Protein AF-A0A2E5AQC9-F1 (afdb_monomer_lite)

pLDDT: mean 89.91, std 8.51, range [47.0, 96.75]

Structure (mmCIF, N/CA/C/O backbone):
data_AF-A0A2E5AQC9-F1
#
_entry.id   AF-A0A2E5AQC9-F1
#
loop_
_atom_site.group_PDB
_atom_site.id
_atom_site.type_symbol
_atom_site.label_atom_id
_atom_site.label_alt_id
_atom_site.label_comp_id
_atom_site.label_asym_id
_atom_site.label_entity_id
_atom_site.label_seq_id
_atom_site.pdbx_PDB_ins_code
_atom_site.Cartn_x
_atom_site.Cartn_y
_atom_site.Cartn_z
_atom_site.occupancy
_atom_site.B_iso_or_equiv
_atom_site.auth_seq_id
_atom_site.auth_comp_id
_atom_site.auth_asym_id
_atom_site.auth_atom_id
_atom_site.pdbx_PDB_model_num
ATOM 1 N N . MET A 1 1 ? -7.138 9.574 25.381 1.00 47.00 1 MET A N 1
ATOM 2 C CA . MET A 1 1 ? -7.180 8.415 24.460 1.00 47.00 1 MET A CA 1
ATOM 3 C C . MET A 1 1 ? -7.822 8.888 23.160 1.00 47.00 1 MET A C 1
ATOM 5 O O . MET A 1 1 ? -9.043 8.954 23.088 1.00 47.00 1 MET A O 1
ATOM 9 N N . TYR A 1 2 ? -7.031 9.350 22.188 1.00 52.09 2 TYR A N 1
ATOM 10 C CA . TYR A 1 2 ? -7.569 9.844 20.914 1.00 52.09 2 TYR A CA 1
ATOM 11 C C . TYR A 1 2 ? -8.088 8.649 20.102 1.00 52.09 2 TYR A C 1
ATOM 13 O O . TYR A 1 2 ? -7.339 7.997 19.384 1.00 52.09 2 TYR A O 1
ATOM 21 N N . LYS A 1 3 ? -9.372 8.316 20.279 1.00 60.84 3 LYS A N 1
ATOM 22 C CA . LYS A 1 3 ? -10.088 7.272 19.532 1.00 60.84 3 LYS A CA 1
ATOM 23 C C . LYS A 1 3 ? -10.368 7.744 18.097 1.00 60.84 3 LYS A C 1
ATOM 25 O O . LYS A 1 3 ? -11.525 7.893 17.717 1.00 60.84 3 LYS A O 1
ATOM 30 N N . ILE A 1 4 ? -9.339 7.967 17.280 1.00 73.69 4 ILE A N 1
ATOM 31 C CA . ILE A 1 4 ? -9.516 8.130 15.822 1.00 73.69 4 ILE A CA 1
ATOM 32 C C . ILE A 1 4 ? -9.662 6.737 15.181 1.00 73.69 4 ILE A C 1
ATOM 34 O O . ILE A 1 4 ? -9.033 6.421 14.180 1.00 73.69 4 ILE A O 1
ATOM 38 N N . ASP A 1 5 ? -10.459 5.858 15.794 1.00 86.00 5 ASP A N 1
ATOM 39 C CA . ASP A 1 5 ? -10.766 4.540 15.241 1.00 86.00 5 ASP A CA 1
ATOM 40 C C . ASP A 1 5 ? -11.878 4.704 1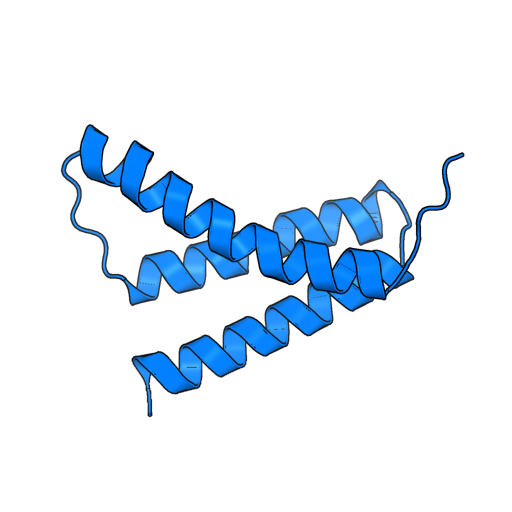4.204 1.00 86.00 5 ASP A C 1
ATOM 42 O O . ASP A 1 5 ? -13.075 4.582 14.484 1.00 86.00 5 ASP A O 1
ATOM 46 N N . ASN A 1 6 ? -11.464 5.095 13.004 1.00 92.31 6 ASN A N 1
ATOM 47 C CA . ASN A 1 6 ? -12.343 5.328 11.874 1.00 92.31 6 ASN A CA 1
ATOM 48 C C . ASN A 1 6 ? -11.936 4.415 10.718 1.00 92.31 6 ASN A C 1
ATOM 50 O O . ASN A 1 6 ? -10.764 4.325 10.343 1.00 92.31 6 ASN A O 1
ATOM 54 N N . PHE A 1 7 ? -12.934 3.754 10.143 1.00 93.81 7 PHE A N 1
ATOM 55 C CA . PHE A 1 7 ? -12.774 2.920 8.964 1.00 93.81 7 PHE A CA 1
ATOM 56 C C . PHE A 1 7 ? -12.230 3.711 7.771 1.00 93.81 7 PHE A C 1
ATOM 58 O O . PHE A 1 7 ? -11.277 3.274 7.132 1.00 93.81 7 PHE A O 1
ATOM 65 N N . LEU A 1 8 ? -12.775 4.907 7.519 1.00 94.62 8 LEU A N 1
ATOM 66 C CA . LEU A 1 8 ? -12.333 5.765 6.418 1.00 94.62 8 LEU A CA 1
ATOM 67 C C . LEU A 1 8 ? -10.877 6.202 6.600 1.00 94.62 8 LEU A C 1
ATOM 69 O O . LEU A 1 8 ? -10.119 6.226 5.637 1.00 94.62 8 LEU A O 1
ATOM 73 N N . PHE A 1 9 ? -10.472 6.486 7.842 1.00 94.25 9 PHE A N 1
ATOM 74 C CA . PHE A 1 9 ? -9.081 6.809 8.155 1.00 94.25 9 PHE A CA 1
ATOM 75 C C . PHE A 1 9 ? -8.152 5.645 7.804 1.00 94.25 9 PHE A C 1
ATOM 77 O O . PHE A 1 9 ? -7.143 5.854 7.140 1.00 94.25 9 PHE A O 1
ATOM 84 N N . GLY A 1 10 ? -8.530 4.418 8.173 1.00 94.69 10 GLY A N 1
ATOM 85 C CA . GLY A 1 10 ? -7.785 3.217 7.804 1.00 94.69 10 GLY A CA 1
ATOM 86 C C . GLY A 1 10 ? -7.705 2.989 6.299 1.00 94.69 10 GLY A C 1
ATOM 87 O O . GLY A 1 10 ? -6.646 2.646 5.788 1.00 94.69 10 GLY A O 1
ATOM 88 N N . LEU A 1 11 ? -8.803 3.222 5.582 1.00 96.06 11 LEU A N 1
ATOM 89 C CA . LEU A 1 11 ? -8.855 3.089 4.128 1.00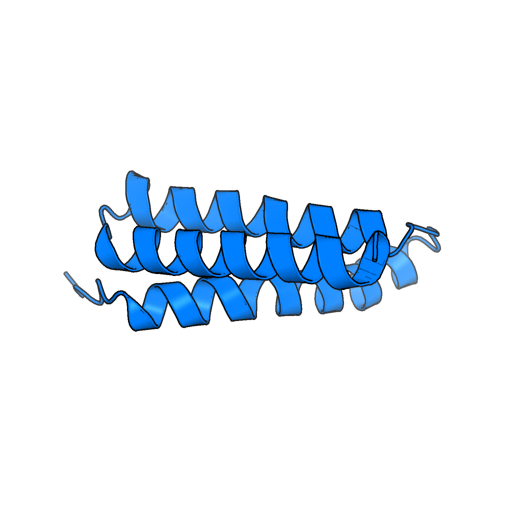 96.06 11 LEU A CA 1
ATOM 90 C C . LEU A 1 11 ? -7.902 4.078 3.447 1.00 96.06 11 LEU A C 1
ATOM 92 O O . LEU A 1 11 ? -7.096 3.678 2.613 1.00 96.06 11 LEU A O 1
ATOM 96 N N . VAL A 1 12 ? -7.936 5.349 3.855 1.00 95.75 12 VAL A N 1
ATOM 97 C CA . VAL A 1 12 ? -7.034 6.389 3.339 1.00 95.75 12 VAL A CA 1
ATOM 98 C C . VAL A 1 12 ? -5.576 6.075 3.683 1.00 95.75 12 VAL A C 1
ATOM 100 O O . VAL A 1 12 ? -4.717 6.146 2.808 1.00 95.75 12 VAL A O 1
ATOM 103 N N . LEU A 1 13 ? -5.290 5.658 4.922 1.00 94.44 13 LEU A N 1
ATOM 104 C CA . LEU A 1 13 ? -3.950 5.227 5.334 1.00 94.44 13 LEU A CA 1
ATOM 105 C C . LEU A 1 13 ? -3.439 4.077 4.469 1.00 94.44 13 LEU A C 1
ATOM 107 O O . LEU A 1 13 ? -2.356 4.168 3.897 1.00 94.44 13 LEU A O 1
ATOM 111 N N . GLY A 1 14 ? -4.238 3.019 4.335 1.00 93.94 14 GLY A N 1
ATOM 112 C CA . GLY A 1 14 ? -3.887 1.850 3.543 1.00 93.94 14 GLY A CA 1
ATOM 113 C C . GLY A 1 14 ? -3.784 2.135 2.046 1.00 93.94 14 GLY A C 1
ATOM 114 O O . GLY A 1 14 ? -3.282 1.284 1.318 1.00 93.94 14 GLY A O 1
ATOM 115 N N . ALA A 1 15 ? -4.275 3.274 1.556 1.00 95.25 15 ALA A N 1
ATOM 116 C CA . ALA A 1 15 ? -4.098 3.691 0.167 1.00 95.25 15 ALA A CA 1
ATOM 117 C C . ALA A 1 15 ? -2.841 4.545 -0.022 1.00 95.25 15 ALA A C 1
ATOM 119 O O . ALA A 1 15 ? -2.124 4.401 -1.006 1.00 95.25 15 ALA A O 1
ATOM 120 N N . ILE A 1 16 ? -2.545 5.415 0.941 1.00 95.06 16 ILE A N 1
ATOM 121 C CA . ILE A 1 16 ? -1.407 6.334 0.876 1.00 95.06 16 ILE A CA 1
ATOM 122 C C . ILE A 1 16 ? -0.084 5.613 1.156 1.00 95.06 16 ILE A C 1
ATOM 124 O O . ILE A 1 16 ? 0.925 5.914 0.521 1.00 95.06 16 ILE A O 1
ATOM 128 N N . VAL A 1 17 ? -0.066 4.659 2.088 1.00 93.50 17 VAL A N 1
ATOM 129 C CA . VAL A 1 17 ? 1.163 3.970 2.513 1.00 93.50 17 VAL A CA 1
ATOM 130 C C . VAL A 1 17 ? 1.878 3.252 1.357 1.00 93.50 17 VAL A C 1
ATOM 132 O O . VAL A 1 17 ? 3.077 3.496 1.199 1.00 93.50 17 VAL A O 1
ATOM 135 N N . PRO A 1 18 ? 1.208 2.438 0.512 1.00 91.81 18 PRO A N 1
ATOM 136 C CA . PRO A 1 18 ? 1.857 1.808 -0.638 1.00 91.81 18 PRO A CA 1
ATOM 137 C C . PRO A 1 18 ? 2.434 2.834 -1.619 1.00 91.81 18 PRO A C 1
ATOM 139 O O . PRO A 1 18 ? 3.562 2.686 -2.080 1.00 91.81 18 PRO A O 1
ATOM 142 N N . VAL A 1 19 ? 1.697 3.919 -1.879 1.00 92.19 19 VAL A N 1
ATOM 143 C CA . VAL A 1 19 ? 2.130 4.997 -2.778 1.00 92.19 19 VAL A CA 1
ATOM 144 C C . VAL A 1 19 ? 3.399 5.668 -2.250 1.00 92.19 19 VAL A C 1
ATOM 146 O O . VAL A 1 19 ? 4.384 5.778 -2.979 1.00 92.19 19 VAL A O 1
ATOM 149 N N . ILE A 1 20 ? 3.419 6.055 -0.970 1.00 93.38 20 ILE A N 1
ATOM 150 C CA . ILE A 1 20 ? 4.611 6.633 -0.330 1.00 93.38 20 ILE A CA 1
ATOM 151 C C . ILE A 1 20 ? 5.787 5.657 -0.401 1.00 93.38 20 ILE A C 1
ATOM 153 O O . ILE A 1 20 ? 6.901 6.075 -0.716 1.00 93.38 20 ILE A O 1
ATOM 157 N N . PHE A 1 21 ? 5.549 4.369 -0.137 1.00 92.94 21 PHE A N 1
ATOM 158 C CA . PHE A 1 21 ? 6.591 3.350 -0.190 1.00 92.94 21 PHE A CA 1
ATOM 159 C C . PHE A 1 21 ? 7.224 3.266 -1.581 1.00 92.94 21 PHE A C 1
ATOM 161 O O . PHE A 1 21 ? 8.446 3.283 -1.686 1.00 92.94 21 PHE A O 1
ATOM 168 N N . ILE A 1 22 ? 6.418 3.240 -2.645 1.00 91.81 22 ILE A N 1
ATOM 169 C CA . ILE A 1 22 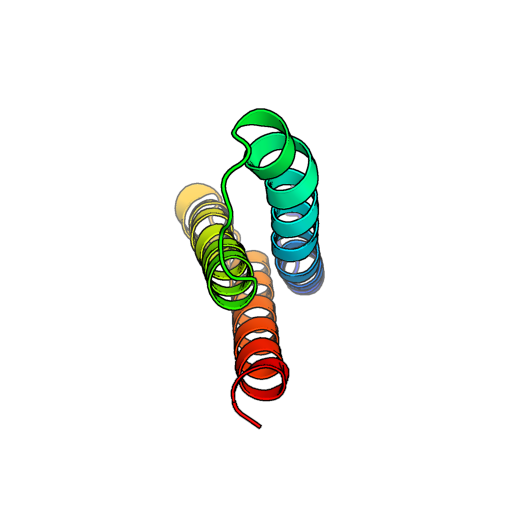? 6.908 3.180 -4.029 1.00 91.81 22 ILE A CA 1
ATOM 170 C C . ILE A 1 22 ? 7.772 4.406 -4.355 1.00 91.81 22 ILE A C 1
ATOM 172 O O . ILE A 1 22 ? 8.875 4.251 -4.879 1.00 91.81 22 ILE A O 1
ATOM 176 N N . TYR A 1 23 ? 7.318 5.619 -4.020 1.00 90.56 23 TYR A N 1
ATOM 177 C CA . TYR A 1 23 ? 8.105 6.836 -4.258 1.00 90.56 23 TYR A CA 1
ATOM 178 C C . TYR A 1 23 ? 9.417 6.837 -3.472 1.00 90.56 23 TYR A C 1
ATOM 180 O O . TYR A 1 23 ? 10.472 7.141 -4.031 1.00 90.56 23 TYR A O 1
ATOM 188 N N . PHE A 1 24 ? 9.368 6.464 -2.193 1.00 90.12 24 PHE A N 1
ATOM 189 C CA . PHE A 1 24 ? 10.548 6.403 -1.337 1.00 90.12 24 PHE A CA 1
ATOM 190 C C . PHE A 1 24 ? 11.553 5.352 -1.826 1.00 90.12 24 PHE A C 1
ATOM 192 O O . PHE A 1 24 ? 12.744 5.638 -1.924 1.00 90.12 24 PHE A O 1
ATOM 199 N N . PHE A 1 25 ? 11.086 4.154 -2.179 1.00 88.94 25 PHE A N 1
ATOM 200 C CA . PHE A 1 25 ? 11.943 3.057 -2.622 1.00 88.94 25 PHE A CA 1
ATOM 201 C C . PHE A 1 25 ? 12.615 3.369 -3.968 1.00 88.94 25 PHE A C 1
ATOM 203 O O . PHE A 1 25 ? 13.824 3.187 -4.109 1.00 88.94 25 PHE A O 1
ATOM 210 N N . ASN A 1 26 ? 11.868 3.920 -4.929 1.00 87.00 26 ASN A N 1
ATOM 211 C CA . ASN A 1 26 ? 12.417 4.310 -6.229 1.00 87.00 26 ASN A CA 1
ATOM 212 C C . ASN A 1 26 ? 13.417 5.468 -6.114 1.00 87.00 26 ASN A C 1
ATOM 214 O O . ASN A 1 26 ? 14.531 5.382 -6.631 1.00 87.00 26 ASN A O 1
ATOM 218 N N . TYR A 1 27 ? 13.040 6.549 -5.422 1.00 84.31 27 TYR A N 1
ATOM 219 C CA . TYR A 1 27 ? 13.865 7.755 -5.371 1.00 84.31 27 TYR A CA 1
ATOM 220 C C . TYR A 1 27 ? 15.089 7.596 -4.469 1.00 84.31 27 TYR A C 1
ATOM 222 O O . TYR A 1 27 ? 16.172 8.056 -4.821 1.00 84.31 27 TYR A O 1
ATOM 230 N N . LEU A 1 28 ? 14.931 6.961 -3.305 1.00 81.00 28 LEU A N 1
ATOM 231 C CA . LEU A 1 28 ? 15.998 6.881 -2.312 1.00 81.00 28 LEU A CA 1
ATOM 232 C C . LEU A 1 28 ? 16.837 5.613 -2.464 1.00 81.00 28 LEU A C 1
ATOM 234 O O . LEU A 1 28 ? 18.053 5.680 -2.346 1.00 81.00 28 LEU A O 1
ATOM 238 N N . PHE A 1 29 ? 16.209 4.459 -2.707 1.00 79.38 29 PHE A N 1
ATOM 239 C CA . PHE A 1 29 ? 16.902 3.171 -2.657 1.00 79.38 29 PHE A CA 1
ATOM 240 C C . PHE A 1 29 ? 17.513 2.800 -4.011 1.00 79.38 29 PHE A C 1
ATOM 242 O O . PHE A 1 29 ? 18.723 2.597 -4.102 1.00 79.38 29 PHE A O 1
ATOM 249 N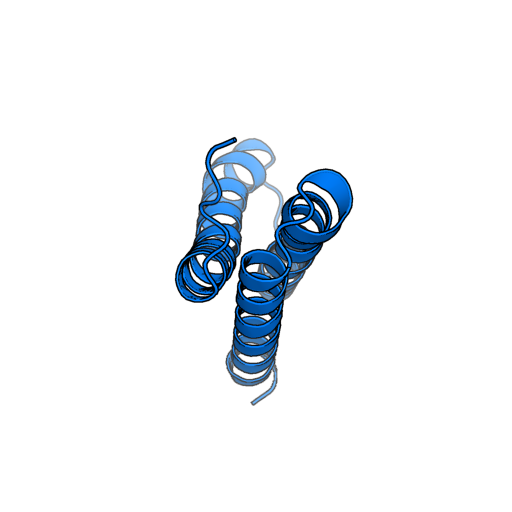 N . LEU A 1 30 ? 16.720 2.776 -5.085 1.00 80.25 30 LEU A N 1
ATOM 250 C CA . LEU A 1 30 ? 17.232 2.391 -6.409 1.00 80.25 30 LEU A CA 1
ATOM 251 C C . LEU A 1 30 ? 18.232 3.412 -6.959 1.00 80.25 30 LEU A C 1
ATOM 253 O O . LEU A 1 30 ? 19.282 3.022 -7.465 1.00 80.25 30 LEU A O 1
ATOM 257 N N . SER A 1 31 ? 17.957 4.708 -6.783 1.00 78.56 31 SER A N 1
ATOM 258 C CA . SER A 1 31 ? 18.874 5.779 -7.197 1.00 78.56 31 SER A CA 1
ATOM 259 C C . SER A 1 31 ? 20.225 5.706 -6.473 1.00 78.56 31 SER A C 1
ATOM 261 O O . SER A 1 31 ? 21.278 5.865 -7.090 1.00 78.56 31 SER A O 1
ATOM 263 N N . TYR A 1 32 ? 20.214 5.408 -5.168 1.00 79.75 32 TYR A N 1
ATOM 264 C CA . TYR A 1 32 ? 21.431 5.357 -4.357 1.00 79.75 32 TYR A CA 1
ATOM 265 C C . TYR A 1 32 ? 22.252 4.084 -4.598 1.00 79.75 32 TYR A C 1
ATOM 267 O O . TYR A 1 32 ? 23.474 4.150 -4.722 1.00 79.75 32 TYR A O 1
ATOM 275 N N . PHE A 1 33 ? 21.592 2.927 -4.703 1.00 81.00 33 PHE A N 1
ATOM 276 C CA . PHE A 1 33 ? 22.263 1.634 -4.868 1.00 81.00 33 PHE A CA 1
ATOM 277 C C . PHE A 1 33 ? 22.494 1.230 -6.330 1.00 81.00 33 PHE A C 1
ATOM 279 O O . PHE A 1 33 ? 23.139 0.211 -6.568 1.00 81.00 33 PHE A O 1
ATOM 286 N N . LYS A 1 34 ? 21.989 2.005 -7.305 1.00 79.38 34 LYS A N 1
ATOM 287 C CA . LYS A 1 34 ? 21.988 1.664 -8.743 1.00 79.38 34 LYS A CA 1
ATOM 288 C C . LYS A 1 34 ? 21.478 0.243 -9.011 1.00 79.38 34 LYS A C 1
ATOM 290 O O . LYS A 1 34 ? 21.950 -0.440 -9.916 1.00 79.38 34 LYS A O 1
ATOM 295 N N . ALA A 1 35 ? 20.554 -0.217 -8.174 1.00 80.56 35 ALA A N 1
ATOM 296 C CA . ALA A 1 35 ? 19.961 -1.535 -8.293 1.00 80.56 35 ALA A CA 1
ATOM 297 C C . ALA A 1 35 ? 18.795 -1.470 -9.279 1.00 80.56 35 ALA A C 1
ATOM 299 O O . ALA A 1 35 ? 18.000 -0.533 -9.237 1.00 80.56 35 ALA A O 1
ATOM 300 N N . GLU A 1 36 ? 18.668 -2.484 -10.127 1.00 83.50 36 GLU A N 1
ATOM 301 C CA . GLU A 1 36 ? 17.485 -2.676 -10.959 1.00 83.50 36 GLU A CA 1
ATOM 302 C C . GLU A 1 36 ? 16.583 -3.704 -10.280 1.00 83.50 36 GLU A C 1
ATOM 304 O O . GLU A 1 36 ? 16.903 -4.890 -10.192 1.00 83.50 36 GLU A O 1
ATOM 309 N N . VAL A 1 37 ? 15.458 -3.231 -9.750 1.00 87.25 37 VAL A N 1
ATOM 310 C CA . VAL A 1 37 ? 14.402 -4.081 -9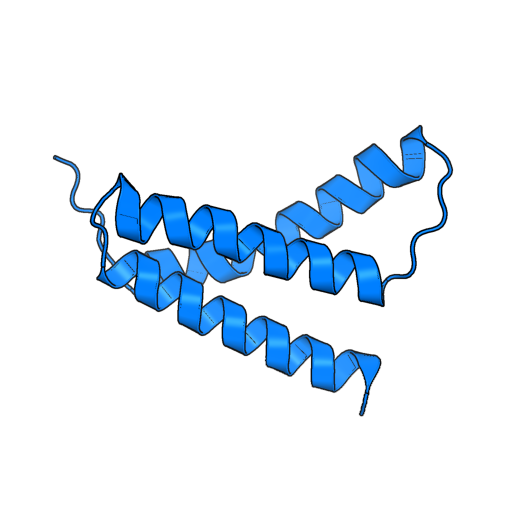.199 1.00 87.25 37 VAL A CA 1
ATOM 311 C C . VAL A 1 37 ? 13.202 -3.954 -10.120 1.00 87.25 37 VAL A C 1
ATOM 313 O O . VAL A 1 37 ? 12.835 -2.850 -10.514 1.00 87.25 37 VAL A O 1
ATOM 316 N N . LYS A 1 38 ? 12.596 -5.087 -10.473 1.00 90.19 38 LYS A N 1
ATOM 317 C CA . LYS A 1 38 ? 11.404 -5.096 -11.317 1.00 90.19 38 LYS A CA 1
ATOM 318 C C . LYS A 1 38 ? 10.242 -4.371 -10.630 1.00 90.19 38 LYS A C 1
ATOM 320 O O . LYS A 1 38 ? 10.052 -4.489 -9.418 1.00 90.19 38 LYS A O 1
ATOM 325 N N . GLU A 1 39 ? 9.446 -3.654 -11.417 1.00 89.19 39 GLU A N 1
ATOM 326 C CA . GLU A 1 39 ? 8.315 -2.863 -10.913 1.00 89.19 39 GLU A CA 1
ATOM 327 C C . GLU A 1 39 ? 7.267 -3.718 -10.187 1.00 89.19 39 GLU A C 1
ATOM 329 O O . GLU A 1 39 ? 6.746 -3.303 -9.151 1.00 89.19 39 GLU A O 1
ATOM 334 N N . ASP A 1 40 ? 7.022 -4.941 -10.672 1.00 92.38 40 ASP A N 1
ATOM 335 C CA . ASP A 1 40 ? 6.124 -5.918 -10.043 1.00 92.38 40 ASP A CA 1
ATOM 336 C C . ASP A 1 40 ? 6.527 -6.210 -8.586 1.00 92.38 40 ASP A C 1
ATOM 338 O O . ASP A 1 40 ? 5.706 -6.209 -7.667 1.00 92.38 40 ASP A O 1
ATOM 342 N N . THR A 1 41 ? 7.826 -6.363 -8.355 1.00 91.81 41 THR A N 1
ATOM 343 C CA . THR A 1 41 ? 8.432 -6.689 -7.071 1.00 91.81 41 THR A CA 1
ATOM 344 C C . THR A 1 41 ? 8.312 -5.507 -6.117 1.00 91.81 41 THR A C 1
ATOM 346 O O . THR A 1 41 ? 7.969 -5.692 -4.949 1.00 91.81 41 THR A O 1
ATOM 349 N N . ILE A 1 42 ? 8.530 -4.282 -6.605 1.00 92.19 42 ILE A N 1
ATOM 350 C CA . ILE A 1 42 ? 8.356 -3.053 -5.815 1.00 92.19 42 ILE A CA 1
ATOM 351 C C . ILE A 1 42 ? 6.888 -2.889 -5.408 1.00 92.19 42 ILE A C 1
ATOM 353 O O . ILE A 1 42 ? 6.603 -2.555 -4.255 1.00 92.19 42 ILE A O 1
ATOM 357 N N . TYR A 1 43 ? 5.952 -3.176 -6.317 1.00 92.94 43 TYR A N 1
ATOM 358 C CA . TYR A 1 43 ? 4.526 -3.112 -6.018 1.00 92.94 43 TYR A CA 1
ATOM 359 C C . TYR A 1 43 ? 4.146 -4.116 -4.922 1.00 92.94 43 TYR A C 1
ATOM 361 O O . TYR A 1 43 ? 3.550 -3.731 -3.915 1.00 92.94 43 TYR A O 1
ATOM 369 N N . VAL A 1 44 ? 4.559 -5.380 -5.049 1.00 93.06 44 VAL A N 1
ATOM 370 C CA . VAL A 1 44 ? 4.319 -6.407 -4.021 1.00 93.06 44 VAL A CA 1
ATOM 371 C C . VAL A 1 44 ? 4.936 -6.006 -2.677 1.00 93.06 44 VAL A C 1
ATOM 373 O O . VAL A 1 44 ? 4.271 -6.114 -1.646 1.00 93.06 44 VAL A O 1
ATOM 376 N N . LEU A 1 45 ? 6.167 -5.482 -2.668 1.00 93.25 45 LEU A N 1
ATOM 377 C CA . LEU A 1 45 ? 6.824 -4.992 -1.451 1.00 93.25 45 LEU A CA 1
ATOM 378 C C . LEU A 1 45 ? 6.037 -3.857 -0.782 1.00 93.25 45 LEU A C 1
ATOM 380 O O . LEU A 1 45 ? 5.899 -3.851 0.442 1.00 93.25 45 LEU A O 1
ATOM 384 N N . SER A 1 46 ? 5.470 -2.936 -1.563 1.00 92.31 46 SER A N 1
ATOM 385 C CA . SER A 1 46 ? 4.655 -1.838 -1.031 1.00 92.31 46 SER A CA 1
ATOM 386 C C . SER A 1 46 ? 3.376 -2.332 -0.342 1.00 92.31 46 SER A C 1
ATOM 388 O O . SER A 1 46 ? 3.022 -1.863 0.743 1.00 92.31 46 SER A O 1
ATOM 390 N N . VAL A 1 47 ? 2.721 -3.348 -0.915 1.00 92.62 47 VAL A N 1
ATOM 391 C CA . VAL A 1 47 ? 1.526 -3.986 -0.345 1.00 92.62 47 VAL A CA 1
ATOM 392 C C . VAL A 1 47 ? 1.887 -4.805 0.897 1.00 92.62 47 VAL A C 1
ATOM 394 O O . VAL A 1 47 ? 1.163 -4.769 1.893 1.00 92.62 47 VAL A O 1
ATOM 397 N N . LEU A 1 48 ? 3.036 -5.488 0.894 1.00 92.50 48 LEU A N 1
ATOM 398 C CA . LEU A 1 48 ? 3.564 -6.173 2.077 1.00 92.50 48 LEU A CA 1
ATOM 399 C C . LEU A 1 48 ? 3.858 -5.196 3.221 1.00 92.50 48 LEU A C 1
ATOM 401 O O . LEU A 1 48 ? 3.601 -5.511 4.381 1.00 92.50 48 LEU A O 1
ATOM 405 N N . PHE A 1 49 ? 4.338 -3.989 2.926 1.00 90.81 49 PHE A N 1
ATOM 406 C CA . PHE A 1 49 ? 4.558 -2.973 3.956 1.00 90.81 49 PHE A CA 1
ATOM 407 C C . PHE A 1 49 ? 3.245 -2.527 4.621 1.00 90.81 49 PHE A C 1
ATOM 409 O O . PHE A 1 49 ? 3.196 -2.272 5.827 1.00 90.81 49 PHE A O 1
ATOM 416 N N . ASN A 1 50 ? 2.146 -2.535 3.864 1.00 91.12 50 ASN A N 1
ATOM 417 C CA . ASN A 1 50 ? 0.802 -2.269 4.373 1.00 91.12 50 ASN A CA 1
ATOM 418 C C . ASN A 1 50 ? 0.369 -3.276 5.456 1.00 91.12 50 ASN A C 1
ATOM 420 O O . ASN A 1 50 ? -0.323 -2.894 6.400 1.00 91.12 50 ASN A O 1
ATOM 424 N N . PHE A 1 51 ? 0.829 -4.534 5.391 1.00 90.88 51 PHE A N 1
ATOM 425 C CA . PHE A 1 51 ? 0.580 -5.530 6.444 1.00 90.88 51 PHE A CA 1
ATOM 426 C C . PHE A 1 51 ? 1.231 -5.158 7.781 1.00 90.88 51 PHE A C 1
ATOM 428 O O . PHE A 1 51 ? 0.651 -5.417 8.839 1.00 90.88 51 PHE A O 1
ATOM 435 N N . LEU A 1 52 ? 2.412 -4.532 7.762 1.00 92.81 52 LEU A N 1
ATOM 436 C CA . LEU A 1 52 ? 3.068 -4.061 8.986 1.00 92.81 52 LEU A CA 1
ATOM 437 C C . LEU A 1 52 ? 2.247 -2.948 9.639 1.00 92.81 52 LEU A C 1
ATOM 439 O O . LEU A 1 52 ? 2.002 -2.984 10.845 1.00 92.81 52 LEU A O 1
ATOM 443 N N . ILE A 1 53 ? 1.766 -2.001 8.833 1.00 91.69 53 ILE A N 1
ATOM 444 C CA . ILE A 1 53 ? 0.929 -0.889 9.299 1.00 91.69 53 ILE A CA 1
ATOM 445 C C . ILE A 1 53 ? -0.404 -1.422 9.830 1.00 91.69 53 ILE A C 1
ATOM 447 O O . ILE A 1 53 ? -0.807 -1.076 10.939 1.00 91.69 53 ILE A O 1
ATOM 451 N N . PHE A 1 54 ? -1.049 -2.333 9.100 1.00 94.12 54 PHE A N 1
ATOM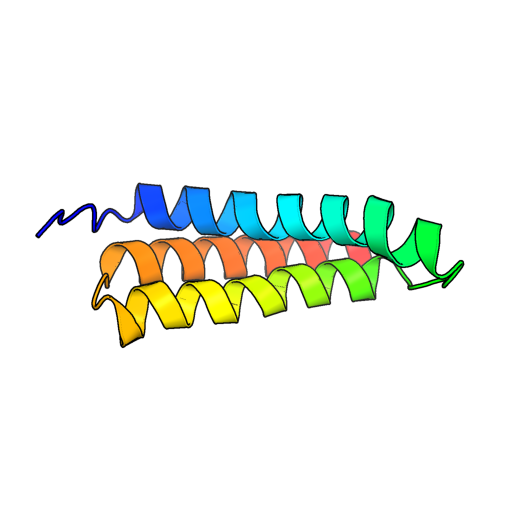 452 C CA . PHE A 1 54 ? -2.246 -3.037 9.554 1.00 94.12 54 PHE A CA 1
ATOM 453 C C . PHE A 1 54 ? -2.049 -3.665 10.938 1.00 94.12 54 PHE A C 1
ATOM 455 O O . PHE A 1 54 ? -2.861 -3.439 11.836 1.00 94.12 54 PHE A O 1
ATOM 462 N N . ARG A 1 55 ? -0.950 -4.407 11.137 1.00 92.44 55 ARG A N 1
ATOM 463 C CA . ARG A 1 55 ? -0.647 -5.060 12.414 1.00 92.44 55 ARG A CA 1
ATOM 464 C C . ARG A 1 55 ? -0.501 -4.047 13.547 1.00 92.44 55 ARG A C 1
ATOM 466 O O . ARG A 1 55 ? -1.063 -4.262 14.617 1.00 92.44 55 ARG A O 1
ATOM 473 N N . LEU A 1 56 ? 0.213 -2.947 13.310 1.00 92.94 56 LEU A N 1
ATOM 474 C CA . LEU A 1 56 ? 0.406 -1.891 14.305 1.00 92.94 56 LEU A CA 1
ATOM 475 C C . LEU A 1 56 ? -0.930 -1.269 14.733 1.00 92.94 56 LEU A C 1
ATOM 477 O O . LEU A 1 56 ? -1.211 -1.177 15.927 1.00 92.94 56 LEU A O 1
ATOM 481 N N . TYR A 1 57 ? -1.785 -0.894 13.781 1.00 92.38 57 TYR A N 1
ATOM 482 C CA . TYR A 1 57 ? -3.065 -0.260 14.105 1.00 92.38 57 TYR A CA 1
ATOM 483 C C . TYR A 1 57 ? -4.066 -1.239 14.727 1.00 92.38 57 TYR A C 1
ATOM 485 O O . TYR A 1 57 ? -4.719 -0.906 15.716 1.00 92.38 57 TYR A O 1
ATOM 493 N N . MET A 1 58 ? -4.180 -2.453 14.188 1.00 91.38 58 MET A N 1
ATOM 494 C CA . MET A 1 58 ? -5.178 -3.412 14.656 1.00 91.38 58 MET A CA 1
ATOM 495 C C . MET A 1 58 ? -4.771 -4.090 15.966 1.00 91.38 58 MET A C 1
ATOM 497 O O . MET A 1 58 ? -5.578 -4.150 16.884 1.00 91.38 58 MET A O 1
ATOM 501 N N . ILE A 1 59 ? -3.529 -4.575 16.079 1.00 89.94 59 ILE A N 1
ATOM 502 C CA . ILE A 1 59 ? -3.087 -5.370 17.236 1.00 89.94 59 ILE A CA 1
ATOM 503 C C . ILE A 1 59 ? -2.493 -4.482 18.328 1.00 89.94 59 ILE A C 1
ATOM 505 O O . ILE A 1 59 ? -2.864 -4.607 19.490 1.00 89.94 59 ILE A O 1
ATOM 509 N N . ASN A 1 60 ? -1.560 -3.588 17.987 1.00 89.38 60 ASN A N 1
ATOM 510 C CA . ASN A 1 60 ? -0.849 -2.811 19.007 1.00 89.38 60 ASN A CA 1
ATOM 511 C C . ASN A 1 60 ? -1.691 -1.641 19.534 1.00 89.38 60 ASN A C 1
ATOM 513 O O . ASN A 1 60 ? -1.606 -1.313 20.716 1.00 89.38 60 ASN A O 1
ATOM 517 N N . MET A 1 61 ? -2.490 -1.007 18.670 1.00 89.44 61 MET A N 1
ATOM 518 C CA . MET A 1 61 ? -3.316 0.153 19.032 1.00 89.44 61 MET A CA 1
ATOM 519 C C . MET A 1 61 ? -4.788 -0.195 19.300 1.00 89.44 61 MET A C 1
ATOM 521 O O . MET A 1 61 ? -5.539 0.690 19.711 1.00 89.44 61 MET A O 1
ATOM 525 N N . ASN A 1 62 ? -5.203 -1.455 19.105 1.00 90.12 62 ASN A N 1
ATOM 526 C CA . ASN A 1 62 ? -6.592 -1.916 19.248 1.00 90.12 62 ASN A CA 1
ATOM 527 C C . ASN A 1 62 ? -7.601 -1.060 18.448 1.00 90.12 62 ASN A C 1
ATOM 529 O O . ASN A 1 62 ? -8.712 -0.789 18.910 1.00 90.12 62 ASN A O 1
ATOM 533 N N . MET A 1 63 ? -7.204 -0.577 17.265 1.00 92.69 63 MET A N 1
ATOM 534 C CA . MET A 1 63 ? -8.041 0.238 16.376 1.00 92.69 63 MET A CA 1
ATOM 535 C C . MET A 1 63 ? -8.681 -0.645 15.300 1.00 92.69 63 MET A C 1
ATOM 537 O O . MET A 1 63 ? -8.252 -0.663 14.143 1.00 92.69 63 MET A O 1
ATOM 541 N N . ASP A 1 64 ? -9.699 -1.412 15.692 1.00 92.69 64 ASP A N 1
ATOM 542 C CA . ASP A 1 64 ? -10.332 -2.425 14.841 1.00 92.69 64 ASP A CA 1
ATOM 543 C C . ASP A 1 64 ? -10.924 -1.863 13.543 1.00 92.69 64 ASP A C 1
ATOM 545 O O . ASP A 1 64 ? -10.817 -2.500 12.491 1.00 92.69 64 ASP A O 1
ATOM 549 N N . LYS A 1 65 ? -11.574 -0.692 13.577 1.00 94.31 65 LYS A N 1
ATOM 550 C CA . LYS A 1 65 ? -12.195 -0.113 12.374 1.00 94.31 65 LYS A CA 1
ATOM 551 C C . LYS A 1 65 ? -11.125 0.380 11.415 1.00 94.31 65 LYS A C 1
ATOM 553 O O . LYS A 1 65 ? -11.222 0.118 10.217 1.00 94.31 65 LYS A O 1
ATOM 558 N N . THR A 1 66 ? -10.098 1.051 11.929 1.00 95.44 66 THR A N 1
ATOM 559 C CA . THR A 1 66 ? -8.947 1.485 11.129 1.00 95.44 66 THR A CA 1
ATOM 560 C C . THR A 1 66 ? -8.204 0.287 10.536 1.00 95.44 66 THR A C 1
ATOM 562 O O . THR A 1 66 ? -7.948 0.282 9.335 1.00 95.44 66 THR A O 1
ATOM 565 N N . GLY A 1 67 ? -7.956 -0.770 11.314 1.00 94.81 67 GLY A N 1
ATOM 566 C CA . GLY A 1 67 ? -7.366 -2.018 10.822 1.00 94.81 67 GLY A CA 1
ATOM 567 C C . GLY A 1 67 ? -8.156 -2.626 9.660 1.00 94.81 67 GLY A C 1
ATOM 568 O O . GLY A 1 67 ? -7.587 -2.923 8.611 1.00 94.81 67 GLY A O 1
ATOM 569 N N . ARG A 1 68 ? -9.487 -2.727 9.784 1.00 95.81 68 ARG A N 1
ATOM 570 C CA . ARG A 1 68 ? -10.358 -3.208 8.692 1.00 95.81 68 ARG A CA 1
ATOM 571 C C . ARG A 1 68 ? -10.304 -2.318 7.448 1.00 95.81 68 ARG A C 1
ATOM 573 O O . ARG A 1 68 ? -10.333 -2.840 6.338 1.00 95.81 68 ARG A O 1
ATOM 580 N N . GLY A 1 69 ? -10.213 -0.999 7.621 1.00 96.44 69 GLY A N 1
ATOM 581 C CA . GLY A 1 69 ? -10.051 -0.054 6.512 1.00 96.44 69 GLY A CA 1
ATOM 582 C C . GLY A 1 69 ? -8.738 -0.266 5.754 1.00 96.44 69 GLY A C 1
ATOM 583 O O . GLY A 1 69 ? -8.745 -0.360 4.526 1.00 96.44 69 GLY A O 1
ATOM 584 N N . ILE A 1 70 ? -7.626 -0.426 6.483 1.00 96.38 70 ILE A N 1
ATOM 585 C CA . ILE A 1 70 ? -6.308 -0.723 5.896 1.00 96.38 70 ILE A CA 1
ATOM 586 C C . ILE A 1 70 ? -6.357 -2.055 5.140 1.00 96.38 70 ILE A C 1
ATOM 588 O O . ILE A 1 70 ? -5.872 -2.147 4.011 1.00 96.38 70 ILE A O 1
ATOM 592 N N . LEU A 1 71 ? -6.982 -3.077 5.733 1.00 95.56 71 LEU A N 1
ATOM 593 C CA . LEU A 1 71 ? -7.119 -4.397 5.121 1.00 95.56 71 LEU A CA 1
ATOM 594 C C . LEU A 1 71 ? -7.900 -4.333 3.800 1.00 95.56 71 LEU A C 1
ATOM 596 O O . LEU A 1 71 ? -7.452 -4.894 2.803 1.00 95.56 71 LEU A O 1
ATOM 600 N N . LEU A 1 72 ? -9.023 -3.604 3.759 1.00 96.75 72 LEU A N 1
ATOM 601 C CA . LEU A 1 72 ? -9.784 -3.418 2.520 1.00 96.75 72 LEU A CA 1
ATOM 602 C C . LEU A 1 72 ? -8.939 -2.724 1.445 1.00 96.75 72 LEU A C 1
ATOM 604 O O . LEU A 1 72 ? -8.901 -3.189 0.308 1.00 96.75 72 LEU A O 1
ATOM 608 N N . SER A 1 73 ? -8.226 -1.650 1.797 1.00 96.12 73 SER A N 1
ATOM 609 C CA . SER A 1 73 ? -7.341 -0.966 0.847 1.00 96.12 73 SER A CA 1
ATOM 610 C C . SER A 1 73 ? -6.225 -1.879 0.330 1.00 96.12 73 SER A C 1
ATOM 612 O O . SER A 1 73 ? -5.868 -1.826 -0.846 1.00 96.12 73 SER A O 1
ATOM 614 N N . THR A 1 74 ? -5.707 -2.761 1.186 1.00 95.00 74 THR A N 1
ATOM 615 C CA . THR A 1 74 ? -4.695 -3.758 0.812 1.00 95.00 74 THR A CA 1
ATOM 616 C C . THR A 1 74 ? -5.242 -4.724 -0.241 1.00 95.00 74 THR A C 1
ATOM 618 O O . THR A 1 74 ? -4.573 -4.973 -1.240 1.00 95.00 74 THR A O 1
ATOM 621 N N . PHE A 1 75 ? -6.481 -5.204 -0.084 1.00 95.81 75 PHE A N 1
ATOM 622 C CA . PHE A 1 75 ? -7.137 -6.019 -1.112 1.00 95.81 75 PHE A CA 1
ATOM 623 C C . PHE A 1 75 ? -7.361 -5.250 -2.416 1.00 95.81 75 PHE A C 1
ATOM 625 O O . PHE A 1 75 ? -7.117 -5.801 -3.485 1.00 95.81 75 PHE A O 1
ATOM 632 N N . ILE A 1 76 ? -7.763 -3.977 -2.349 1.00 96.50 76 ILE A N 1
ATOM 633 C CA . ILE A 1 76 ? -7.900 -3.128 -3.542 1.00 96.50 76 ILE A CA 1
ATOM 634 C C . ILE A 1 76 ? -6.562 -3.032 -4.289 1.00 96.50 76 ILE A C 1
ATOM 636 O O . ILE A 1 76 ? -6.532 -3.234 -5.499 1.00 96.50 76 ILE A O 1
ATOM 640 N N . HIS A 1 77 ? -5.451 -2.808 -3.583 1.00 93.88 77 HIS A N 1
ATOM 641 C CA . HIS A 1 77 ? -4.119 -2.789 -4.198 1.00 93.88 77 HIS A CA 1
ATOM 642 C C . HIS A 1 77 ? -3.737 -4.143 -4.801 1.00 93.88 77 HIS A C 1
ATOM 644 O O . HIS A 1 77 ? -3.160 -4.183 -5.881 1.00 93.88 77 HIS A O 1
ATOM 650 N N . ALA A 1 78 ? -4.090 -5.256 -4.154 1.00 93.25 78 ALA A N 1
ATOM 651 C CA . ALA A 1 78 ? -3.860 -6.583 -4.718 1.00 93.25 78 ALA A CA 1
ATOM 652 C C . ALA A 1 78 ? -4.636 -6.795 -6.033 1.00 93.25 78 ALA A C 1
ATOM 654 O O . ALA A 1 78 ? -4.083 -7.332 -6.989 1.00 93.25 78 ALA A O 1
ATOM 655 N N . PHE A 1 79 ? -5.885 -6.328 -6.123 1.00 95.62 79 PHE A N 1
ATOM 656 C CA . PHE A 1 79 ? -6.641 -6.370 -7.379 1.00 95.62 79 PHE A CA 1
ATOM 657 C C . PHE A 1 79 ? -6.042 -5.455 -8.452 1.00 95.62 79 PHE A C 1
ATOM 659 O O . PHE A 1 79 ? -5.939 -5.871 -9.603 1.00 95.62 79 PHE A O 1
ATOM 666 N N . ILE A 1 80 ? -5.604 -4.245 -8.083 1.00 94.62 80 ILE A N 1
ATOM 667 C CA . ILE A 1 80 ? -4.910 -3.328 -9.001 1.00 94.62 80 ILE A CA 1
ATOM 668 C C . ILE A 1 80 ? -3.627 -3.975 -9.533 1.00 94.62 80 ILE A C 1
ATOM 670 O O . ILE A 1 80 ? -3.373 -3.921 -10.729 1.00 94.62 80 ILE A O 1
ATOM 674 N N . TYR A 1 81 ? -2.849 -4.634 -8.674 1.00 93.38 81 TYR A N 1
ATOM 675 C CA . TYR A 1 81 ? -1.658 -5.378 -9.077 1.00 93.38 81 TYR A CA 1
ATOM 676 C C . TYR A 1 81 ? -1.981 -6.459 -10.113 1.00 93.38 81 TYR A C 1
ATOM 678 O O . TYR A 1 81 ? -1.357 -6.513 -11.168 1.00 93.38 81 TYR A O 1
ATOM 686 N N . ILE A 1 82 ? -2.985 -7.297 -9.842 1.00 94.75 82 ILE A N 1
ATOM 687 C CA . ILE A 1 82 ? -3.398 -8.346 -10.783 1.00 94.75 82 ILE A CA 1
ATOM 688 C C . ILE A 1 82 ? -3.796 -7.724 -12.127 1.00 94.75 82 ILE A C 1
ATOM 690 O O . ILE A 1 82 ? -3.365 -8.204 -13.170 1.00 94.75 82 ILE A O 1
ATOM 694 N N . TYR A 1 83 ? -4.561 -6.632 -12.105 1.00 95.19 83 TYR A N 1
ATOM 695 C CA . TYR A 1 83 ? -4.982 -5.938 -13.318 1.00 95.19 83 TYR A CA 1
ATOM 696 C C . TYR A 1 83 ? -3.814 -5.333 -14.111 1.00 95.19 83 TYR A C 1
ATOM 698 O O . TYR A 1 83 ? -3.835 -5.378 -15.330 1.00 95.19 83 TYR A O 1
ATOM 706 N N . LEU A 1 84 ? -2.805 -4.766 -13.443 1.00 93.06 84 LEU A N 1
ATOM 707 C CA . LEU A 1 84 ? -1.687 -4.094 -14.114 1.00 93.06 84 LEU A CA 1
ATOM 708 C C . LEU A 1 84 ? -0.616 -5.053 -14.651 1.00 93.06 84 LEU A C 1
ATOM 710 O O . LEU A 1 84 ? 0.048 -4.716 -15.626 1.00 93.06 84 LEU A O 1
ATOM 714 N N . PHE A 1 85 ? -0.404 -6.200 -13.999 1.00 93.12 85 PHE A N 1
ATOM 715 C CA . PHE A 1 85 ? 0.734 -7.081 -14.297 1.00 93.12 85 PHE A CA 1
ATOM 716 C C . PHE A 1 85 ? 0.349 -8.438 -14.903 1.00 93.12 85 PHE A C 1
ATOM 718 O O . PHE A 1 85 ? 1.226 -9.118 -15.433 1.00 93.12 85 PHE A O 1
ATOM 725 N N . PHE A 1 86 ? -0.921 -8.855 -14.824 1.00 91.75 86 PHE A N 1
ATOM 726 C CA . PHE A 1 86 ? -1.364 -10.180 -15.290 1.00 91.75 86 PHE A CA 1
ATOM 727 C C . PHE A 1 86 ? -2.487 -10.156 -16.330 1.00 91.75 86 PHE A C 1
ATOM 729 O O . PHE A 1 86 ? -2.695 -11.182 -16.980 1.00 91.75 86 PHE A O 1
ATOM 736 N N . LEU A 1 87 ? -3.217 -9.046 -16.464 1.00 90.00 87 LEU A N 1
ATOM 737 C CA . LEU A 1 87 ? -4.306 -8.881 -17.431 1.00 90.00 87 LEU A CA 1
ATOM 738 C C . LEU A 1 87 ? -3.858 -8.005 -18.604 1.00 90.00 87 LEU A C 1
ATOM 740 O O . LEU A 1 87 ? -4.256 -8.334 -19.743 1.00 90.00 87 LEU A O 1
#

Foldseek 3Di:
DPLPLALVLLQVCLQVQLVVQLCCCVPPPCVVVVDDDDPLVSLVVSLVVLVVVLCCCCPVVVSPSSSNSNVVNSVVSVVVSCVPPPD

Radius of gyration: 14.24 Å; chains: 1; bounding box: 35×20×42 Å

Sequence (87 aa):
MYKIDNFLFGLVLGAIVPVIFIYFFNYLFLSYFKAEVKEDTIYVLSVLFNFLIFRLYMINMNMDKTGRGILLSTFIHAFIYIYLFFL

Secondary structure (DSSP, 8-state):
------HHHHHHHHHHHHHHHHHHIIIIIIHHHT----HHHHHHHHHHHHHHHHHIIIIIS--HHHHHHHHHHHHHHHHHHHHHHT-